Protein AF-A0A0Q9TFH8-F1 (afdb_monomer)

Mean predicted aligned error: 5.23 Å

Secondary structure (DSSP, 8-state):
-PPPPHHHHHHHHHHHHHHHHHHHHHH-SS-HHHHHHHHHHHHHHHHHTT--GGGHHHHHHHHHHHHHHTTT---PPPP----

Solvent-accessible surface area (backbone atoms only — not comparable to full-atom values): 4771 Å² total; per-residue (Å²): 133,84,78,81,50,77,62,50,52,52,48,31,50,52,46,37,51,52,49,50,51,51,52,35,62,66,42,64,84,58,61,55,70,61,48,48,55,38,34,59,48,22,38,53,52,39,53,74,72,64,50,54,64,85,51,36,34,62,57,12,48,55,46,18,45,51,59,35,43,77,70,71,42,75,56,85,72,79,77,80,74,88,125

pLDDT: mean 88.15, std 14.26, range [33.0, 97.88]

Foldseek 3Di:
DDDDDPVLLVVLVVLQVVLLVVQLVQLVVDDSVVLNVLLVVLLVVCVVVVNDSNCSNVSSSVSSCVVCVVVVRDGPDPPPPDD

Structure (mmCIF, N/CA/C/O backbone):
data_AF-A0A0Q9TFH8-F1
#
_entry.id   AF-A0A0Q9TFH8-F1
#
loop_
_atom_site.group_PDB
_atom_site.id
_atom_site.type_symbol
_atom_site.label_atom_id
_atom_site.label_alt_id
_atom_site.label_comp_id
_atom_site.label_asym_id
_atom_site.label_entity_id
_atom_site.label_seq_id
_atom_site.pdbx_PDB_ins_code
_atom_site.Cartn_x
_atom_site.Cartn_y
_atom_site.Cartn_z
_atom_site.occupancy
_atom_site.B_iso_or_equiv
_atom_site.auth_seq_id
_atom_site.auth_comp_id
_atom_site.auth_asym_id
_atom_site.auth_atom_id
_atom_site.pdbx_PDB_model_num
ATOM 1 N N . MET A 1 1 ? -17.567 -0.131 17.410 1.00 54.28 1 MET A N 1
ATOM 2 C CA . MET A 1 1 ? -16.330 0.318 16.737 1.00 54.28 1 MET A CA 1
ATOM 3 C C . MET A 1 1 ? -15.341 0.715 17.813 1.00 54.28 1 MET A C 1
ATOM 5 O O . MET A 1 1 ? -15.555 1.726 18.469 1.00 54.28 1 MET A O 1
ATOM 9 N N . THR A 1 2 ? -14.326 -0.108 18.059 1.00 63.12 2 THR A N 1
ATOM 10 C CA . THR A 1 2 ? -13.245 0.227 18.993 1.00 63.12 2 THR A CA 1
ATOM 11 C C . THR A 1 2 ? -12.391 1.312 18.344 1.00 63.12 2 THR A C 1
ATOM 13 O O . THR A 1 2 ? -11.955 1.148 17.205 1.00 63.12 2 THR A O 1
ATOM 16 N N . MET A 1 3 ? -12.221 2.450 19.014 1.00 73.38 3 MET A N 1
ATOM 17 C CA . MET A 1 3 ? -11.318 3.496 18.534 1.00 73.38 3 MET A CA 1
ATOM 18 C C . MET A 1 3 ? -9.879 2.982 18.571 1.00 73.38 3 MET A C 1
ATOM 20 O O . MET A 1 3 ? -9.449 2.469 19.602 1.00 73.38 3 MET A O 1
ATOM 24 N N . ALA A 1 4 ? -9.145 3.156 17.470 1.00 77.00 4 ALA A N 1
ATOM 25 C CA . ALA A 1 4 ? -7.713 2.889 17.446 1.00 77.00 4 ALA A CA 1
ATOM 26 C C . ALA A 1 4 ? -6.995 3.814 18.440 1.00 77.00 4 ALA A C 1
ATOM 28 O O . ALA A 1 4 ? -7.252 5.020 18.504 1.00 77.00 4 ALA A O 1
ATOM 29 N N . THR A 1 5 ? -6.092 3.244 19.220 1.00 88.62 5 THR A N 1
ATOM 30 C CA . THR A 1 5 ? -5.227 3.960 20.147 1.00 88.62 5 THR A CA 1
ATOM 31 C C . THR A 1 5 ? -4.220 4.826 19.390 1.00 88.62 5 THR A C 1
ATOM 33 O O . THR A 1 5 ? -3.851 4.557 18.245 1.00 88.62 5 THR A O 1
ATOM 36 N N . ALA A 1 6 ? -3.700 5.864 20.049 1.00 87.31 6 ALA A N 1
ATOM 37 C CA . ALA A 1 6 ? -2.651 6.703 19.467 1.00 87.31 6 ALA A CA 1
ATOM 38 C C . ALA A 1 6 ? -1.391 5.898 19.085 1.00 87.31 6 ALA A C 1
ATOM 40 O O . ALA A 1 6 ? -0.678 6.270 18.156 1.00 87.31 6 ALA A O 1
ATOM 41 N N . THR A 1 7 ? -1.117 4.799 19.793 1.00 91.12 7 THR A N 1
ATOM 42 C CA . THR A 1 7 ? -0.004 3.894 19.487 1.00 91.12 7 THR A CA 1
ATOM 43 C C . THR A 1 7 ? -0.268 3.094 18.216 1.00 91.12 7 THR A C 1
ATOM 45 O O . THR A 1 7 ? 0.604 3.063 17.356 1.00 91.12 7 THR A O 1
ATOM 48 N N . GLU A 1 8 ? -1.470 2.539 18.041 1.00 88.69 8 GLU A N 1
ATOM 49 C CA . GLU A 1 8 ? -1.853 1.828 16.809 1.00 88.69 8 GLU A CA 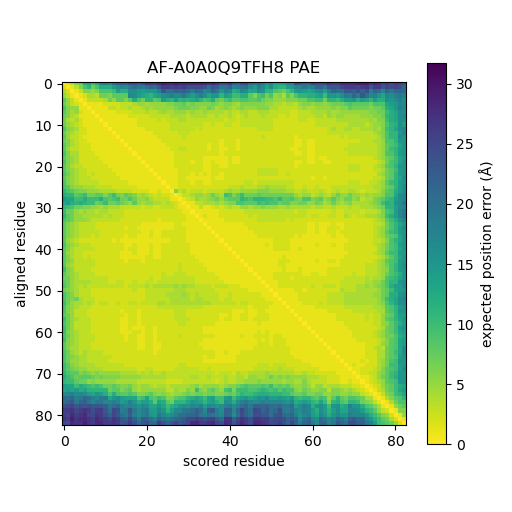1
ATOM 50 C C . GLU A 1 8 ? -1.807 2.745 15.586 1.00 88.69 8 GLU A C 1
ATOM 52 O O . GLU A 1 8 ? -1.341 2.340 14.528 1.00 88.69 8 GLU A O 1
ATOM 57 N N . VAL A 1 9 ? -2.223 4.006 15.734 1.00 89.44 9 VAL A N 1
ATOM 58 C CA . VAL A 1 9 ? -2.140 4.987 14.642 1.00 89.44 9 VAL A 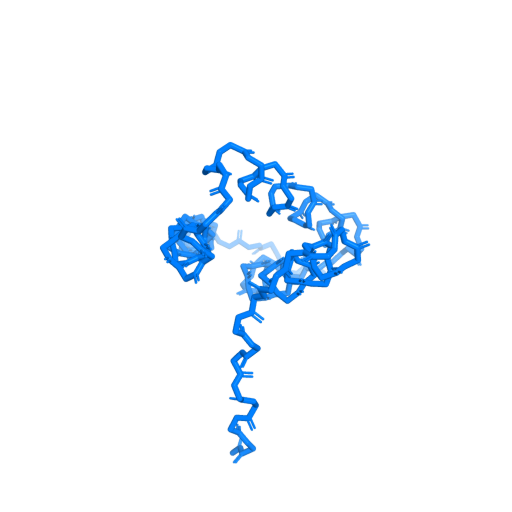CA 1
ATOM 59 C C . VAL A 1 9 ? -0.686 5.290 14.271 1.00 89.44 9 VAL A C 1
ATOM 61 O O . VAL A 1 9 ? -0.368 5.373 13.086 1.00 89.44 9 VAL A O 1
ATOM 64 N N . ARG A 1 10 ? 0.210 5.445 15.257 1.00 93.38 10 ARG A N 1
ATOM 65 C CA . ARG A 1 10 ? 1.642 5.660 14.990 1.00 93.38 10 ARG A CA 1
ATOM 66 C C . ARG A 1 10 ? 2.291 4.442 14.344 1.00 93.38 10 ARG A C 1
ATOM 68 O O . ARG A 1 10 ? 3.055 4.621 13.403 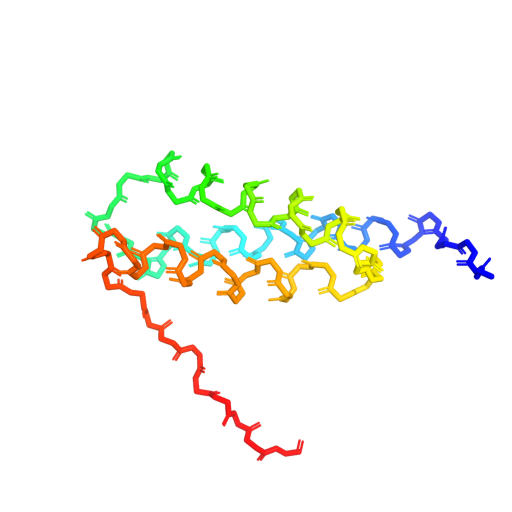1.00 93.38 10 ARG A O 1
ATOM 75 N N . GLN A 1 11 ? 1.969 3.243 14.826 1.00 93.31 11 GLN A N 1
ATOM 76 C CA . GLN A 1 11 ? 2.499 2.004 14.267 1.00 93.31 11 GLN A CA 1
ATOM 77 C C . GLN A 1 11 ? 2.045 1.834 12.818 1.00 93.31 11 GLN A C 1
ATOM 79 O O . GLN A 1 11 ? 2.885 1.761 11.934 1.00 93.31 11 GLN A O 1
ATOM 84 N N . ALA A 1 12 ? 0.741 1.950 12.554 1.00 91.69 12 ALA A N 1
ATOM 85 C CA . ALA A 1 12 ? 0.208 1.863 11.199 1.00 91.69 12 ALA A CA 1
ATOM 86 C C . ALA A 1 12 ? 0.797 2.933 10.267 1.00 91.69 12 ALA A C 1
ATOM 88 O O . ALA A 1 12 ? 0.995 2.689 9.080 1.00 91.69 12 ALA A O 1
ATOM 89 N N . HIS A 1 13 ? 1.093 4.131 10.781 1.00 93.94 13 HIS A N 1
ATOM 90 C CA . HIS A 1 13 ? 1.786 5.150 9.999 1.00 93.94 13 HIS A CA 1
ATOM 91 C C . HIS A 1 13 ? 3.209 4.727 9.625 1.00 93.94 13 HIS A C 1
ATOM 93 O O . HIS A 1 13 ? 3.586 4.885 8.466 1.00 93.94 13 HIS A O 1
ATOM 99 N N . GLN A 1 14 ? 3.971 4.163 10.564 1.00 96.81 14 GLN A N 1
ATOM 100 C CA . GLN A 1 14 ? 5.303 3.636 10.278 1.00 96.81 14 GLN A CA 1
ATOM 101 C C . GLN A 1 14 ? 5.241 2.466 9.289 1.00 96.81 14 GLN A C 1
ATOM 103 O O . GLN A 1 14 ? 5.942 2.496 8.281 1.00 96.81 14 GLN A O 1
ATOM 108 N N . ASP A 1 15 ? 4.330 1.516 9.501 1.00 96.06 15 ASP A N 1
ATOM 109 C CA . ASP A 1 15 ? 4.133 0.369 8.611 1.00 96.06 15 ASP A CA 1
ATOM 110 C C . ASP A 1 15 ? 3.790 0.830 7.189 1.00 96.06 15 ASP A C 1
ATOM 112 O O . ASP A 1 15 ? 4.292 0.286 6.204 1.00 96.06 15 ASP A O 1
ATOM 116 N N . MET A 1 16 ? 2.983 1.894 7.065 1.00 96.44 16 MET A N 1
ATOM 117 C CA . MET A 1 16 ? 2.664 2.477 5.768 1.00 96.44 16 MET A CA 1
ATOM 118 C C . MET A 1 16 ? 3.888 3.082 5.070 1.00 96.44 16 MET A C 1
ATOM 120 O O . MET A 1 16 ? 3.988 2.978 3.847 1.00 96.44 16 MET A O 1
ATOM 124 N N . LEU A 1 17 ? 4.785 3.735 5.813 1.00 96.75 17 LEU A N 1
ATOM 125 C CA . LEU A 1 17 ? 6.022 4.295 5.263 1.00 96.75 17 LEU A CA 1
ATOM 126 C C . LEU A 1 17 ? 6.988 3.185 4.841 1.00 96.75 17 LEU A C 1
ATOM 128 O O . LEU A 1 17 ? 7.565 3.265 3.756 1.00 96.75 17 LEU A O 1
ATOM 132 N N . ASP A 1 18 ? 7.106 2.132 5.646 1.00 96.12 18 ASP A N 1
ATOM 133 C CA . ASP A 1 18 ? 7.977 0.995 5.358 1.00 96.12 18 ASP A CA 1
ATOM 134 C C . ASP A 1 18 ? 7.486 0.223 4.123 1.00 96.12 18 ASP A C 1
ATOM 136 O O . ASP A 1 18 ? 8.280 -0.109 3.243 1.00 96.12 18 ASP A O 1
ATOM 140 N N . ALA A 1 19 ? 6.173 0.001 3.996 1.00 94.81 19 ALA A N 1
ATOM 141 C CA . ALA A 1 19 ? 5.566 -0.600 2.806 1.00 94.81 19 ALA A CA 1
ATOM 142 C C . ALA A 1 19 ? 5.796 0.247 1.546 1.00 94.81 19 ALA A C 1
ATOM 144 O O . ALA A 1 19 ? 6.154 -0.276 0.488 1.00 94.81 19 ALA A O 1
ATOM 145 N N . ALA A 1 20 ? 5.650 1.571 1.657 1.00 95.00 20 ALA A N 1
ATOM 146 C CA . ALA A 1 20 ? 5.926 2.486 0.557 1.00 95.00 20 ALA A CA 1
ATOM 147 C C . ALA A 1 20 ? 7.397 2.430 0.113 1.00 95.00 20 ALA A C 1
ATOM 149 O O . ALA A 1 20 ? 7.662 2.401 -1.090 1.00 95.00 20 ALA A O 1
ATOM 150 N N . ALA A 1 21 ? 8.338 2.397 1.063 1.00 94.88 21 ALA A N 1
ATOM 151 C CA . ALA A 1 21 ? 9.767 2.283 0.782 1.00 94.88 21 ALA A CA 1
ATOM 152 C C . ALA A 1 21 ? 10.096 0.952 0.089 1.00 94.88 21 ALA A C 1
ATOM 154 O O . ALA A 1 21 ? 10.670 0.963 -1.000 1.0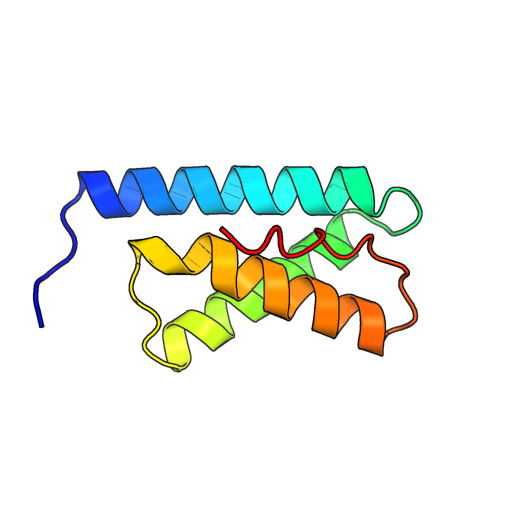0 94.88 21 ALA A O 1
ATOM 155 N N . ARG A 1 22 ? 9.622 -0.177 0.640 1.00 93.69 22 ARG A N 1
ATOM 156 C CA . ARG A 1 22 ? 9.797 -1.508 0.032 1.00 93.69 22 ARG A CA 1
ATOM 157 C C . ARG A 1 22 ? 9.268 -1.559 -1.397 1.00 93.69 22 ARG A C 1
ATOM 159 O O . ARG A 1 22 ? 9.958 -2.045 -2.284 1.00 93.69 22 ARG A O 1
ATOM 166 N N . LEU A 1 23 ? 8.072 -1.021 -1.648 1.00 92.88 23 LEU A N 1
ATOM 167 C CA . LEU A 1 23 ? 7.500 -0.982 -2.995 1.00 92.88 23 LEU A CA 1
ATOM 168 C C . LEU A 1 23 ? 8.351 -0.165 -3.974 1.00 92.88 23 LEU A C 1
ATOM 170 O O . LEU A 1 23 ? 8.470 -0.542 -5.139 1.00 92.88 23 LEU A O 1
ATOM 174 N N . VAL A 1 24 ? 8.916 0.964 -3.538 1.00 94.81 24 VAL A N 1
ATOM 175 C CA . VAL A 1 24 ? 9.799 1.779 -4.385 1.00 94.81 24 VAL A CA 1
ATOM 176 C C . VAL A 1 24 ? 11.061 0.996 -4.747 1.00 94.81 24 VAL A C 1
ATOM 178 O O . VAL A 1 24 ? 11.410 0.941 -5.930 1.00 94.81 24 VAL A O 1
ATOM 181 N N . ASP A 1 25 ? 11.682 0.354 -3.759 1.00 92.62 25 ASP A N 1
ATOM 182 C CA 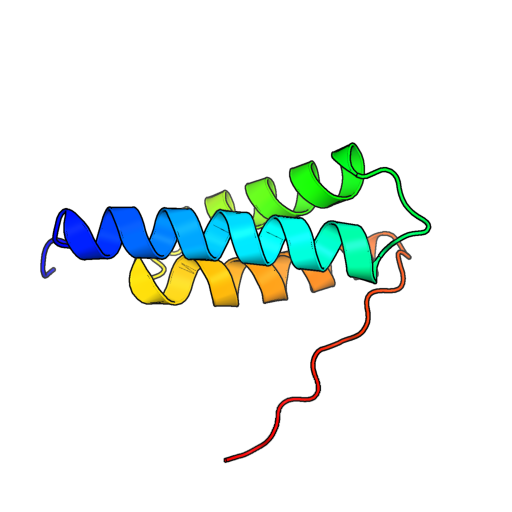. ASP A 1 25 ? 12.909 -0.424 -3.934 1.00 92.62 25 ASP A CA 1
ATOM 183 C C . ASP A 1 25 ? 12.685 -1.665 -4.812 1.00 92.62 25 ASP A C 1
ATOM 185 O O . ASP A 1 25 ? 13.448 -1.916 -5.745 1.00 92.62 25 ASP A O 1
ATOM 189 N N . GLU A 1 26 ? 11.608 -2.418 -4.570 1.00 91.75 26 GLU A N 1
ATOM 190 C CA . GLU A 1 26 ? 11.279 -3.637 -5.318 1.00 91.75 26 GLU A CA 1
ATOM 191 C C . GLU A 1 26 ? 10.917 -3.366 -6.775 1.00 91.75 26 GLU A C 1
ATOM 193 O O . GLU A 1 26 ? 11.223 -4.175 -7.656 1.00 91.75 26 GLU A O 1
ATOM 198 N N . VAL A 1 27 ? 10.230 -2.252 -7.044 1.00 90.38 27 VAL A N 1
ATOM 199 C CA . VAL A 1 27 ? 9.910 -1.886 -8.417 1.00 90.38 27 VAL A CA 1
ATOM 200 C C . VAL A 1 27 ? 11.194 -1.462 -9.118 1.00 90.38 27 VAL A C 1
ATOM 202 O O . VAL A 1 27 ? 11.510 -2.051 -10.143 1.00 90.38 27 VAL A O 1
ATOM 205 N N . GLY A 1 28 ? 11.954 -0.491 -8.602 1.00 84.50 28 GLY A N 1
ATOM 206 C CA . GLY A 1 28 ? 13.303 -0.121 -9.076 1.00 84.50 28 GLY A CA 1
ATOM 207 C C . GLY A 1 28 ? 13.439 0.429 -10.514 1.00 84.50 28 GLY A C 1
ATOM 208 O O . GLY A 1 28 ? 14.306 1.253 -10.781 1.00 84.50 28 GLY A O 1
ATOM 209 N N . HIS A 1 29 ? 12.573 0.036 -11.452 1.00 85.69 29 HIS A N 1
ATOM 210 C CA . HIS A 1 29 ? 12.567 0.430 -12.868 1.00 85.69 29 HIS A 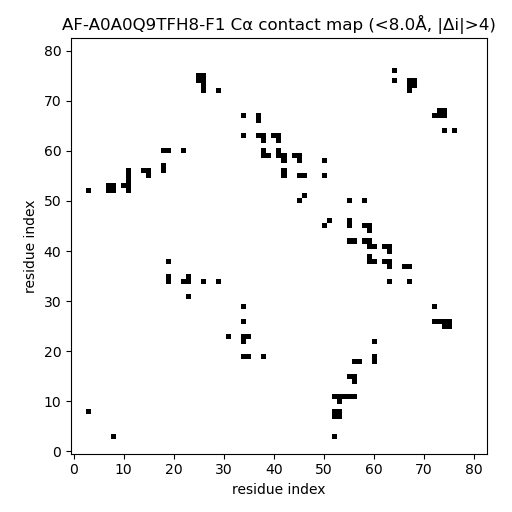CA 1
ATOM 211 C C . HIS A 1 29 ? 11.471 1.455 -13.205 1.00 85.69 29 HIS A C 1
ATOM 213 O O . HIS A 1 29 ? 11.344 1.881 -14.351 1.00 85.69 29 HIS A O 1
ATOM 219 N N . THR A 1 30 ? 10.661 1.850 -12.220 1.00 86.69 30 THR A N 1
ATOM 220 C CA . THR A 1 30 ? 9.631 2.894 -12.344 1.00 86.69 30 THR A CA 1
ATOM 221 C C . THR A 1 30 ? 9.993 4.069 -11.445 1.00 86.69 30 THR A C 1
ATOM 223 O O . THR A 1 30 ? 10.575 3.886 -10.381 1.00 86.69 30 THR A O 1
ATOM 226 N N . SER A 1 31 ? 9.607 5.288 -11.832 1.00 93.00 31 SER A N 1
ATOM 227 C CA . SER A 1 31 ? 9.799 6.464 -10.974 1.00 93.00 31 SER A CA 1
ATOM 228 C C . SER A 1 31 ? 9.173 6.273 -9.584 1.00 93.00 31 SER A C 1
ATOM 230 O O . SER A 1 31 ? 7.996 5.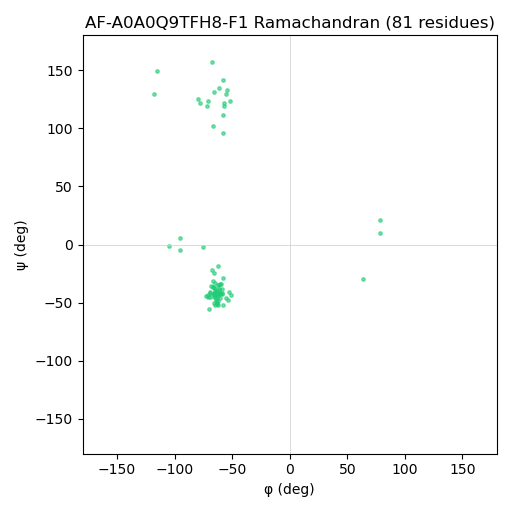910 -9.471 1.00 93.00 31 SER A O 1
ATOM 232 N N . ALA A 1 32 ? 9.923 6.611 -8.530 1.00 92.50 32 ALA A N 1
ATOM 233 C CA . ALA A 1 32 ? 9.451 6.541 -7.146 1.00 92.50 32 ALA A CA 1
ATOM 234 C C . ALA A 1 32 ? 8.124 7.297 -6.952 1.00 92.50 32 ALA A C 1
ATOM 236 O O . ALA A 1 32 ? 7.187 6.790 -6.343 1.00 92.50 32 ALA A O 1
ATOM 237 N N . GLY A 1 33 ? 7.975 8.473 -7.575 1.00 94.25 33 GLY A N 1
ATOM 238 C CA . GLY A 1 33 ? 6.726 9.238 -7.525 1.00 94.25 33 GLY A CA 1
ATOM 239 C C . GLY A 1 33 ? 5.516 8.495 -8.112 1.00 94.25 33 GLY A C 1
ATOM 240 O O . GLY A 1 33 ? 4.402 8.648 -7.614 1.00 94.25 33 GLY A O 1
ATOM 241 N N . GLY A 1 34 ? 5.704 7.677 -9.153 1.00 93.19 34 GLY A N 1
ATOM 242 C CA . GLY A 1 34 ? 4.640 6.845 -9.725 1.00 93.19 34 GLY A CA 1
ATOM 243 C C . GLY A 1 34 ? 4.203 5.715 -8.790 1.00 93.19 34 GLY A C 1
ATOM 244 O O . GLY A 1 34 ? 3.000 5.470 -8.640 1.00 93.19 34 GLY A O 1
ATOM 245 N N . VAL A 1 35 ? 5.166 5.079 -8.123 1.00 94.81 35 VAL A N 1
ATOM 246 C CA . VAL A 1 35 ? 4.926 4.032 -7.121 1.00 94.81 35 VAL A CA 1
ATOM 247 C C . VAL A 1 35 ? 4.194 4.615 -5.911 1.00 94.81 35 VAL A C 1
ATOM 249 O O . VAL A 1 35 ? 3.091 4.173 -5.592 1.00 94.81 35 VAL A O 1
ATOM 252 N N . LEU A 1 36 ? 4.714 5.702 -5.333 1.00 96.31 36 LEU A N 1
ATOM 253 C CA . LEU A 1 36 ? 4.121 6.372 -4.171 1.00 96.31 36 LEU A CA 1
ATOM 254 C C . LEU A 1 36 ? 2.692 6.859 -4.438 1.00 96.31 36 LEU A C 1
ATOM 256 O O . LEU A 1 36 ? 1.807 6.676 -3.605 1.00 96.31 36 LEU A O 1
ATOM 260 N N . ARG A 1 37 ? 2.412 7.435 -5.617 1.00 96.44 37 ARG A N 1
ATOM 261 C CA . ARG A 1 37 ? 1.038 7.831 -5.982 1.00 96.44 37 ARG A CA 1
ATOM 262 C C . ARG A 1 37 ? 0.080 6.642 -6.044 1.00 96.44 37 ARG A C 1
ATOM 264 O O . ARG A 1 37 ? -1.098 6.801 -5.726 1.00 96.44 37 ARG A O 1
ATOM 271 N N . SER A 1 38 ? 0.560 5.480 -6.480 1.00 95.69 38 SER A N 1
ATOM 272 C CA . SER A 1 38 ? -0.245 4.254 -6.543 1.00 95.69 38 SER A CA 1
ATOM 273 C C . SER A 1 38 ? -0.521 3.723 -5.140 1.00 95.69 38 SER A C 1
ATOM 275 O O . SER A 1 38 ? -1.674 3.446 -4.818 1.00 95.69 38 SER A O 1
ATOM 277 N N . TYR A 1 39 ? 0.496 3.723 -4.280 1.00 97.62 39 TYR A N 1
ATOM 278 C CA . TYR A 1 39 ? 0.371 3.323 -2.884 1.00 97.62 39 TYR A CA 1
ATOM 279 C C . TYR A 1 39 ? -0.581 4.222 -2.081 1.00 97.62 39 TYR A C 1
ATOM 281 O O . TYR A 1 39 ? -1.571 3.751 -1.531 1.00 97.62 39 TYR A O 1
ATOM 289 N N . TRP A 1 40 ? -0.410 5.547 -2.113 1.00 97.88 40 TRP A N 1
ATOM 290 C CA . TRP A 1 40 ? -1.319 6.463 -1.405 1.00 97.88 40 TRP A CA 1
ATOM 291 C C . TRP A 1 40 ? -2.739 6.495 -1.985 1.00 97.88 40 TRP A C 1
ATOM 293 O O . TRP A 1 40 ? -3.698 6.894 -1.316 1.00 97.88 40 TRP A O 1
ATOM 303 N N . ARG A 1 41 ? -2.914 6.093 -3.248 1.00 97.81 41 ARG A N 1
ATOM 304 C CA . ARG A 1 41 ? -4.247 5.824 -3.798 1.00 97.81 41 ARG A CA 1
ATOM 305 C C . ARG A 1 41 ? -4.849 4.569 -3.163 1.00 97.81 41 ARG A C 1
ATOM 307 O O . ARG A 1 41 ? -6.006 4.638 -2.761 1.00 97.81 41 ARG A O 1
ATOM 314 N N . ALA A 1 42 ? -4.088 3.486 -3.039 1.00 97.62 42 ALA A N 1
ATOM 315 C CA . ALA A 1 42 ? -4.532 2.261 -2.382 1.00 97.62 42 ALA A CA 1
ATOM 316 C C . ALA A 1 42 ? -4.909 2.495 -0.909 1.00 97.62 42 ALA A C 1
ATOM 318 O O . ALA A 1 42 ? -6.020 2.151 -0.515 1.00 97.62 42 ALA A O 1
ATOM 319 N N . VAL A 1 43 ? -4.077 3.212 -0.141 1.00 97.38 43 VAL A N 1
ATOM 320 C CA . VAL A 1 43 ? -4.376 3.596 1.255 1.00 97.38 43 VAL A CA 1
ATOM 321 C C . VAL A 1 43 ? -5.726 4.310 1.359 1.00 97.38 43 VAL A C 1
ATOM 323 O O . VAL A 1 43 ? -6.558 3.969 2.197 1.00 97.38 43 VAL A O 1
ATOM 326 N N . ARG A 1 44 ? -5.987 5.296 0.490 1.00 97.56 44 ARG A N 1
ATOM 327 C CA . ARG A 1 44 ? -7.266 6.027 0.494 1.00 97.56 44 ARG A CA 1
ATOM 328 C C . ARG A 1 44 ? -8.457 5.120 0.192 1.00 97.56 44 ARG A C 1
ATOM 330 O O . ARG A 1 44 ? -9.481 5.259 0.854 1.00 97.56 44 ARG A O 1
ATOM 337 N N . LEU A 1 45 ? -8.320 4.208 -0.769 1.00 97.62 45 LEU A N 1
ATOM 338 C CA . LEU A 1 45 ? -9.375 3.256 -1.123 1.00 97.62 45 LEU A CA 1
ATOM 339 C C . LEU A 1 45 ? -9.663 2.284 0.028 1.00 97.62 45 LEU A C 1
ATOM 341 O O . LEU A 1 45 ? -10.823 2.087 0.374 1.00 97.62 45 LEU A O 1
ATOM 345 N N . MET A 1 46 ? -8.628 1.752 0.682 1.00 97.25 46 MET A N 1
ATOM 346 C CA . MET A 1 46 ? -8.792 0.857 1.833 1.00 97.25 46 MET A CA 1
ATOM 347 C C . MET A 1 46 ? -9.433 1.567 3.026 1.00 97.25 46 MET A C 1
ATOM 349 O O . MET A 1 46 ? -10.354 1.033 3.643 1.00 97.25 46 MET A O 1
ATOM 353 N N . ARG A 1 47 ? -9.045 2.819 3.303 1.00 94.44 47 ARG A N 1
ATOM 354 C CA . ARG A 1 47 ? -9.725 3.631 4.325 1.00 94.44 47 ARG A CA 1
ATOM 355 C C . ARG A 1 47 ? -11.202 3.857 4.003 1.00 94.44 47 ARG A C 1
ATOM 357 O O . ARG A 1 47 ? -12.028 3.778 4.905 1.00 94.44 47 ARG A O 1
ATOM 364 N N . GLN A 1 48 ? -11.540 4.131 2.742 1.00 96.12 48 GLN A N 1
ATOM 365 C CA . GLN A 1 48 ? -12.932 4.301 2.301 1.00 96.12 48 GLN A CA 1
ATOM 366 C C . GLN A 1 48 ? -13.739 3.001 2.395 1.00 96.12 48 GLN A C 1
ATOM 368 O O . GLN A 1 48 ? -14.928 3.053 2.693 1.00 96.12 48 GLN A O 1
ATOM 373 N N . ALA A 1 49 ? -13.092 1.850 2.206 1.00 95.00 49 ALA A N 1
ATOM 374 C CA . ALA A 1 49 ? -13.692 0.529 2.380 1.00 95.00 49 ALA A CA 1
ATOM 375 C C . ALA A 1 49 ? -13.872 0.118 3.857 1.00 95.00 49 ALA A C 1
ATOM 377 O O . ALA A 1 49 ? -14.392 -0.960 4.131 1.00 95.00 49 ALA A O 1
ATOM 378 N N . GLY A 1 50 ? -13.449 0.953 4.814 1.00 95.00 50 GLY A N 1
ATOM 379 C CA . GLY A 1 50 ? -13.543 0.646 6.242 1.00 95.00 50 GLY A CA 1
ATOM 380 C C . GLY A 1 50 ? -12.467 -0.319 6.743 1.00 95.00 50 GLY A C 1
ATOM 381 O O . GLY A 1 50 ? -12.662 -0.943 7.785 1.00 95.00 50 GLY A O 1
ATOM 382 N N . CYS A 1 51 ? -11.341 -0.442 6.029 1.00 93.75 51 CYS A N 1
ATOM 383 C CA . CYS A 1 51 ? -10.208 -1.258 6.462 1.00 93.75 51 CYS A CA 1
ATOM 384 C C . CYS A 1 51 ? -9.734 -0.823 7.868 1.00 93.75 51 CYS A C 1
ATOM 386 O O . CYS A 1 51 ? -9.513 0.377 8.094 1.00 93.75 51 CYS A O 1
ATOM 388 N N . PRO A 1 52 ? -9.581 -1.763 8.820 1.00 92.44 52 PRO A N 1
ATOM 389 C CA . PRO A 1 52 ? -9.037 -1.467 10.140 1.00 92.44 52 PRO A CA 1
ATOM 390 C C . PRO A 1 52 ? -7.636 -0.856 10.054 1.00 92.44 52 PRO A C 1
ATOM 392 O O . PRO A 1 52 ? -6.806 -1.301 9.269 1.00 92.44 52 PRO A O 1
ATOM 395 N N . VAL A 1 53 ? -7.347 0.125 10.917 1.00 90.88 53 VAL A N 1
ATOM 396 C CA . VAL A 1 53 ? -6.044 0.818 10.955 1.00 90.88 53 VAL A CA 1
ATOM 397 C C . VAL A 1 53 ? -4.846 -0.147 11.018 1.00 90.88 53 VAL A C 1
ATOM 399 O O . VAL A 1 53 ? -3.922 0.068 10.239 1.00 90.88 53 VAL A O 1
ATOM 402 N N . PRO A 1 54 ? -4.855 -1.222 11.836 1.00 90.44 54 PRO A N 1
ATOM 403 C CA . PRO A 1 54 ? -3.727 -2.156 11.895 1.00 90.44 54 PRO A CA 1
ATOM 404 C C . PRO A 1 54 ? -3.481 -2.951 10.604 1.00 90.44 54 PRO A C 1
ATOM 406 O O . PRO A 1 54 ? -2.362 -3.377 10.372 1.00 90.44 54 PRO A O 1
ATOM 409 N N . ALA A 1 55 ? -4.504 -3.146 9.765 1.00 92.31 55 ALA A N 1
ATOM 410 C CA . ALA A 1 55 ? -4.395 -3.891 8.505 1.00 92.31 55 ALA A CA 1
ATOM 411 C C . ALA A 1 55 ? -4.145 -2.975 7.293 1.00 92.31 55 ALA A C 1
ATOM 413 O O . ALA A 1 55 ? -3.970 -3.442 6.170 1.00 92.31 55 ALA A O 1
ATOM 414 N N . LEU A 1 56 ? -4.162 -1.654 7.500 1.00 94.25 56 LEU A N 1
ATOM 415 C CA . LEU A 1 56 ? -4.222 -0.689 6.409 1.00 94.25 56 LEU A CA 1
ATOM 416 C C . LEU A 1 56 ? -2.974 -0.711 5.522 1.00 94.25 56 LEU A C 1
ATOM 418 O O . LEU A 1 56 ? -3.105 -0.526 4.315 1.00 94.25 56 LEU A O 1
ATOM 422 N N . ALA A 1 57 ? -1.791 -0.910 6.107 1.00 95.06 57 ALA A N 1
ATOM 423 C CA . ALA A 1 57 ? -0.537 -0.961 5.361 1.00 95.06 57 ALA A CA 1
ATOM 424 C C . ALA A 1 57 ? -0.495 -2.181 4.427 1.00 95.06 57 ALA A C 1
ATOM 426 O O . ALA A 1 57 ? -0.277 -2.011 3.230 1.00 95.06 57 ALA A O 1
ATOM 427 N N . ASP A 1 58 ? -0.798 -3.372 4.948 1.00 94.00 58 ASP A N 1
ATOM 428 C CA . ASP A 1 58 ? -0.755 -4.628 4.189 1.00 94.00 58 ASP A CA 1
ATOM 429 C C . ASP A 1 58 ? -1.779 -4.641 3.046 1.00 94.00 58 ASP A C 1
ATOM 431 O O . ASP A 1 58 ? -1.440 -4.906 1.891 1.00 94.00 58 ASP A O 1
ATOM 435 N N . GLU A 1 59 ? -3.030 -4.277 3.338 1.00 95.50 59 GLU A N 1
ATOM 436 C CA . GLU A 1 59 ? -4.100 -4.246 2.333 1.00 95.50 59 GLU A CA 1
ATOM 437 C C . GLU A 1 59 ? -3.846 -3.170 1.265 1.00 95.50 59 GLU A C 1
ATOM 439 O O . GLU A 1 59 ? -4.098 -3.370 0.072 1.00 95.50 59 GLU A O 1
ATOM 444 N N . ALA A 1 60 ? -3.294 -2.017 1.665 1.00 96.69 60 ALA A N 1
ATOM 445 C CA . ALA A 1 60 ? -2.894 -0.990 0.713 1.00 96.69 60 ALA A CA 1
ATOM 446 C C . ALA A 1 60 ? -1.697 -1.427 -0.136 1.00 96.69 60 ALA A C 1
ATOM 448 O O . ALA A 1 60 ? -1.648 -1.083 -1.317 1.00 96.69 60 ALA A O 1
ATOM 449 N N . GLU A 1 61 ? -0.746 -2.173 0.426 1.00 95.50 61 GLU A N 1
ATOM 450 C CA . GLU A 1 61 ? 0.400 -2.707 -0.304 1.00 95.50 61 GLU A CA 1
ATOM 451 C C . GLU A 1 61 ? -0.066 -3.673 -1.403 1.00 95.50 61 GLU A C 1
ATOM 453 O O . GLU A 1 61 ? 0.310 -3.500 -2.565 1.00 95.50 61 GLU A O 1
ATOM 458 N N . LEU A 1 62 ? -0.956 -4.616 -1.075 1.00 94.69 62 LEU A N 1
ATOM 459 C CA . LEU A 1 62 ? -1.546 -5.552 -2.041 1.00 94.69 62 LEU A CA 1
ATOM 460 C C . LEU A 1 62 ? -2.264 -4.818 -3.179 1.00 94.69 62 LEU A C 1
ATOM 462 O O . LEU A 1 62 ? -1.944 -5.011 -4.354 1.00 94.69 62 LEU A O 1
ATOM 466 N N . LEU A 1 63 ? -3.165 -3.891 -2.845 1.00 96.06 63 LEU A N 1
ATOM 467 C CA . LEU A 1 63 ? -3.885 -3.123 -3.859 1.00 96.06 63 LEU A CA 1
ATOM 468 C C . LEU A 1 63 ? -2.947 -2.221 -4.682 1.00 96.06 63 LEU A C 1
ATOM 470 O O . LEU A 1 63 ? -3.173 -2.002 -5.873 1.00 96.06 63 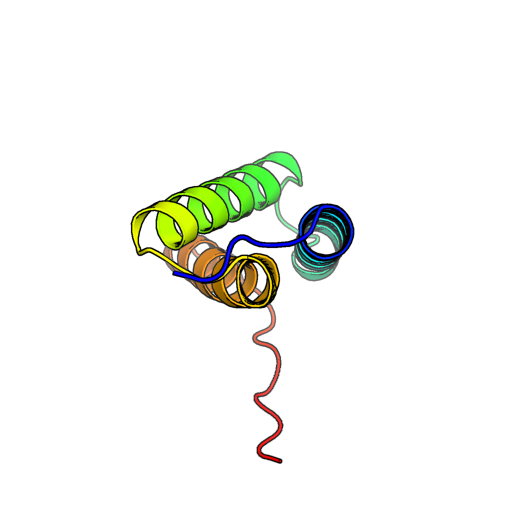LEU A O 1
ATOM 474 N N . ALA A 1 64 ? -1.879 -1.685 -4.090 1.00 95.69 64 ALA A N 1
ATOM 475 C CA . ALA A 1 64 ? -0.889 -0.905 -4.826 1.00 95.69 64 ALA A CA 1
ATOM 476 C C . ALA A 1 64 ? -0.153 -1.757 -5.866 1.00 95.69 64 ALA A C 1
ATOM 478 O O . ALA A 1 64 ? 0.059 -1.284 -6.987 1.00 95.69 64 ALA A O 1
ATOM 479 N N . ARG A 1 65 ? 0.191 -3.006 -5.522 1.00 94.06 65 ARG A N 1
ATOM 480 C CA . ARG A 1 65 ? 0.787 -3.980 -6.450 1.00 94.06 65 ARG A CA 1
ATOM 481 C C . ARG A 1 65 ? -0.161 -4.268 -7.616 1.00 94.06 65 ARG A C 1
ATOM 483 O O . ARG A 1 65 ? 0.282 -4.216 -8.762 1.00 94.06 65 ARG A O 1
ATOM 490 N N . ASP A 1 66 ? -1.457 -4.437 -7.360 1.00 94.50 66 ASP A N 1
ATOM 491 C CA . ASP A 1 66 ? -2.465 -4.628 -8.415 1.00 94.50 66 ASP A CA 1
ATOM 492 C C . ASP A 1 66 ? -2.609 -3.398 -9.322 1.00 94.50 66 ASP A C 1
ATOM 494 O O . ASP A 1 66 ? -2.635 -3.514 -10.549 1.00 94.50 66 ASP A O 1
ATOM 498 N N . LEU A 1 67 ? -2.645 -2.193 -8.742 1.00 94.44 67 LEU A N 1
ATOM 499 C CA . LEU A 1 67 ? -2.715 -0.939 -9.502 1.00 94.44 67 LEU A CA 1
ATOM 500 C C . LEU A 1 67 ? -1.484 -0.722 -10.391 1.00 94.44 67 LEU A C 1
ATOM 502 O O . LEU A 1 67 ? -1.600 -0.138 -11.471 1.00 94.44 67 LEU A O 1
ATOM 506 N N . LEU A 1 68 ? -0.308 -1.146 -9.931 1.00 93.44 68 LEU A N 1
ATOM 507 C CA . LEU A 1 68 ? 0.932 -1.112 -10.700 1.00 93.44 68 LEU A CA 1
ATOM 508 C C . LEU A 1 68 ? 0.924 -2.184 -11.799 1.00 93.44 68 LEU A C 1
ATOM 510 O O . LEU A 1 68 ? 1.212 -1.865 -12.955 1.00 93.44 68 LEU A O 1
ATOM 514 N N . GLY A 1 69 ? 0.492 -3.406 -11.481 1.00 92.38 69 GLY A N 1
ATOM 515 C CA . GLY A 1 69 ? 0.331 -4.498 -12.441 1.00 92.38 69 GLY A CA 1
ATOM 516 C C . GLY A 1 69 ? -0.639 -4.155 -13.574 1.00 92.38 69 GLY A C 1
ATOM 517 O O . GLY A 1 69 ? -0.316 -4.353 -14.743 1.00 92.38 69 GLY A O 1
ATOM 518 N N . ALA A 1 70 ? -1.772 -3.520 -13.260 1.00 91.88 70 ALA A N 1
ATOM 519 C CA . ALA A 1 70 ? -2.739 -3.032 -14.248 1.00 91.88 70 ALA A CA 1
ATOM 520 C C . ALA A 1 70 ? -2.164 -1.954 -15.192 1.00 91.88 70 ALA A C 1
ATOM 522 O O . ALA A 1 70 ? -2.712 -1.711 -16.265 1.00 91.88 70 ALA A O 1
ATOM 523 N N . ARG A 1 71 ? -1.054 -1.308 -14.811 1.00 89.75 71 ARG A N 1
ATOM 524 C CA . ARG A 1 71 ? -0.301 -0.356 -15.647 1.00 89.75 71 ARG A CA 1
ATOM 525 C C . ARG A 1 71 ? 0.880 -0.999 -16.379 1.00 89.75 71 ARG A C 1
ATOM 527 O O . ARG A 1 71 ? 1.661 -0.283 -16.998 1.00 89.75 71 ARG A O 1
ATOM 534 N N . GLY A 1 72 ? 1.035 -2.318 -16.291 1.00 90.50 72 GLY A N 1
ATOM 535 C CA . GLY A 1 72 ? 2.148 -3.054 -16.889 1.00 90.50 72 GLY A CA 1
ATOM 536 C C . GLY A 1 72 ? 3.460 -2.968 -16.106 1.00 90.50 72 GLY A C 1
ATOM 537 O O . GLY A 1 72 ? 4.491 -3.411 -16.608 1.00 90.50 72 GLY A O 1
ATOM 538 N N . VAL A 1 73 ? 3.451 -2.422 -14.884 1.00 89.81 73 VAL A N 1
ATOM 539 C CA . VAL A 1 73 ? 4.632 -2.417 -14.012 1.00 89.81 73 VAL A CA 1
ATOM 540 C C . VAL A 1 73 ? 4.765 -3.801 -13.388 1.00 89.81 73 VAL A C 1
ATOM 542 O O . VAL A 1 73 ? 3.854 -4.270 -12.704 1.00 89.81 73 VAL A O 1
ATOM 545 N N . ARG A 1 74 ? 5.904 -4.469 -13.603 1.00 85.06 74 ARG A N 1
ATOM 546 C CA . ARG A 1 74 ? 6.182 -5.729 -12.905 1.00 85.06 74 ARG A CA 1
ATOM 547 C C . ARG A 1 74 ? 6.488 -5.422 -11.453 1.00 85.06 74 ARG A C 1
ATOM 549 O O . ARG A 1 74 ? 7.475 -4.762 -11.159 1.00 85.06 74 ARG A O 1
ATOM 556 N N . VAL A 1 75 ? 5.681 -5.951 -10.552 1.00 82.56 75 VAL A N 1
ATOM 557 C CA . VAL A 1 75 ? 5.981 -5.910 -9.126 1.00 82.56 75 VAL A CA 1
ATOM 558 C C . VAL A 1 75 ? 6.123 -7.350 -8.650 1.00 82.56 75 VAL A C 1
ATOM 560 O O . VAL A 1 75 ? 5.245 -8.159 -8.970 1.00 82.56 75 VAL A O 1
ATOM 563 N N . PRO A 1 76 ? 7.206 -7.716 -7.940 1.00 77.94 76 PRO A N 1
ATOM 564 C CA . PRO A 1 76 ? 7.289 -9.019 -7.294 1.00 77.94 76 PRO A CA 1
ATOM 565 C C . PRO A 1 76 ? 6.039 -9.219 -6.437 1.00 77.94 76 PRO A C 1
ATOM 567 O O . PRO A 1 76 ? 5.716 -8.372 -5.615 1.00 77.94 76 PRO A O 1
ATOM 570 N N . HIS A 1 77 ? 5.271 -10.284 -6.641 1.00 65.19 77 HIS A N 1
ATOM 571 C CA . HIS A 1 77 ? 4.187 -10.580 -5.709 1.00 65.19 77 HIS A CA 1
ATOM 572 C C . HIS A 1 77 ? 4.814 -11.268 -4.493 1.00 65.19 77 HIS A C 1
ATOM 574 O O . HIS A 1 77 ? 5.518 -12.268 -4.694 1.00 65.19 77 HIS A O 1
ATOM 580 N N . PRO A 1 78 ? 4.615 -10.769 -3.258 1.00 63.22 78 PRO A N 1
ATOM 581 C CA . PRO A 1 78 ? 5.065 -11.496 -2.086 1.00 63.22 78 PRO A CA 1
ATOM 582 C C . PRO A 1 78 ? 4.396 -12.866 -2.147 1.00 63.22 78 PRO A C 1
ATOM 584 O O . PRO A 1 78 ? 3.173 -12.974 -2.276 1.00 63.22 78 PRO A O 1
ATOM 587 N N . ARG A 1 79 ? 5.203 -13.934 -2.163 1.00 52.47 79 ARG A N 1
ATOM 588 C CA . ARG A 1 79 ? 4.652 -15.287 -2.102 1.00 52.47 79 ARG A CA 1
ATOM 589 C C . ARG A 1 79 ? 3.828 -15.333 -0.826 1.00 52.47 79 ARG A C 1
ATOM 591 O O . ARG A 1 79 ? 4.382 -15.138 0.250 1.00 52.47 79 ARG A O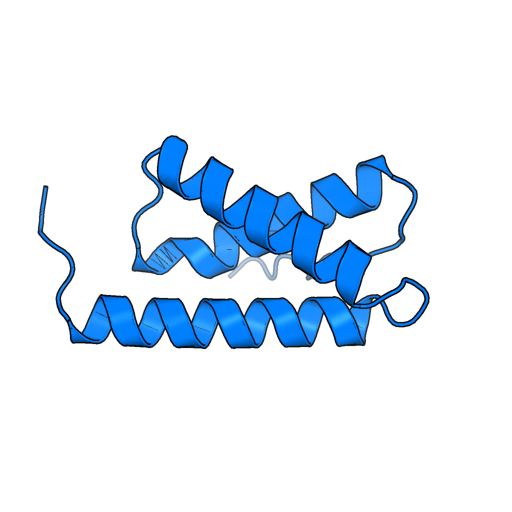 1
ATOM 598 N N . ARG A 1 80 ? 2.526 -15.586 -0.951 1.00 46.28 80 ARG A N 1
ATOM 599 C CA . ARG A 1 80 ? 1.679 -15.951 0.182 1.00 46.28 80 ARG A CA 1
ATOM 600 C C . ARG A 1 80 ? 2.306 -17.211 0.778 1.00 46.28 80 ARG A C 1
ATOM 602 O O . ARG A 1 80 ? 2.118 -18.304 0.248 1.00 46.28 80 ARG A O 1
ATOM 609 N N . THR A 1 81 ? 3.132 -17.076 1.808 1.00 42.38 81 THR A N 1
ATOM 610 C CA . THR A 1 81 ? 3.488 -18.213 2.647 1.00 42.38 81 THR A CA 1
ATOM 611 C C . THR A 1 81 ? 2.200 -18.587 3.354 1.00 42.38 81 THR A C 1
ATOM 613 O O . THR A 1 81 ? 1.748 -17.874 4.243 1.00 42.38 81 THR A O 1
ATOM 616 N N . ALA A 1 82 ? 1.550 -19.646 2.876 1.00 37.34 82 ALA A N 1
ATOM 617 C CA . ALA A 1 82 ? 0.516 -20.312 3.640 1.00 37.34 82 ALA A CA 1
ATOM 618 C C . ALA A 1 82 ? 1.158 -20.765 4.957 1.00 37.34 82 ALA A C 1
ATOM 620 O O . ALA A 1 82 ? 2.065 -21.599 4.952 1.00 37.34 82 ALA A O 1
ATOM 621 N N . SER A 1 83 ? 0.761 -20.160 6.068 1.00 33.00 83 SER A N 1
ATOM 622 C CA . SER A 1 83 ? 1.022 -20.643 7.423 1.00 33.00 83 SER A CA 1
ATOM 623 C C . SER A 1 83 ? -0.147 -20.231 8.295 1.00 33.00 83 SER A C 1
ATOM 625 O O . SER A 1 83 ? -0.551 -19.053 8.188 1.00 33.00 83 SER A O 1
#

Radius of gyration: 13.11 Å; Cα contacts (8 Å, |Δi|>4): 71; chains: 1; bounding box: 30×30×37 Å

Sequence (83 aa):
MTMATATEVRQAHQDMLDAAARLVDEVGHTSAGGVLRSYWRAVRLMRQAGCPVPALADEAELLARDLLGARGVRVPHPRRTAS